Protein AF-A0A2H1WY24-F1 (afdb_monomer_lite)

Organism: Spodoptera frugiperda (NCBI:txid7108)

pLDDT: mean 90.22, std 11.73, range [37.47, 97.81]

InterPro domains:
  IPR025314 Domain of unknown function DUF4219 [PF13961] (14-37)

Radius of gyration: 12.93 Å; chains: 1; bounding box: 34×21×36 Å

Structure (mmCIF, N/CA/C/O backbone):
data_AF-A0A2H1WY24-F1
#
_entry.id   AF-A0A2H1WY24-F1
#
loop_
_atom_site.group_PDB
_atom_site.id
_atom_site.type_symbol
_atom_site.label_atom_id
_atom_site.label_alt_id
_atom_site.label_comp_id
_atom_site.label_asym_id
_atom_site.label_entity_id
_atom_site.label_seq_id
_atom_site.pdbx_PDB_ins_code
_atom_site.Cartn_x
_atom_site.Cartn_y
_atom_site.Cartn_z
_atom_site.occupancy
_atom_site.B_iso_or_equiv
_atom_site.auth_seq_id
_atom_site.auth_comp_id
_atom_site.auth_asym_id
_atom_site.auth_atom_id
_atom_site.pdbx_PDB_model_num
ATOM 1 N N . MET A 1 1 ? 20.097 -1.483 10.929 1.00 37.47 1 MET A N 1
ATOM 2 C CA . MET A 1 1 ? 19.146 -0.686 10.126 1.00 37.47 1 MET A CA 1
ATOM 3 C C . MET A 1 1 ? 18.013 -0.280 11.048 1.00 37.47 1 MET A C 1
ATOM 5 O O . MET A 1 1 ? 17.402 -1.167 11.627 1.00 37.47 1 MET A O 1
ATOM 9 N N . ALA A 1 2 ? 17.807 1.015 11.288 1.00 43.25 2 ALA A N 1
ATOM 10 C CA . ALA A 1 2 ? 16.758 1.467 12.197 1.00 43.25 2 ALA A CA 1
ATOM 11 C C . ALA A 1 2 ? 15.386 1.260 11.540 1.00 43.25 2 ALA A C 1
ATOM 13 O O . ALA A 1 2 ? 15.062 1.912 10.548 1.00 43.25 2 ALA A O 1
ATOM 14 N N . SER A 1 3 ? 14.598 0.334 12.082 1.00 54.69 3 SER A N 1
ATOM 15 C CA . SER A 1 3 ? 13.173 0.213 11.794 1.00 54.69 3 SER A CA 1
ATOM 16 C C . SER A 1 3 ? 12.476 1.471 12.311 1.00 54.69 3 SER A C 1
ATOM 18 O O . SER A 1 3 ? 12.210 1.589 13.507 1.00 54.69 3 SER A O 1
ATOM 20 N N . HIS A 1 4 ? 12.222 2.439 11.433 1.00 60.44 4 HIS A N 1
ATOM 21 C CA . HIS A 1 4 ? 11.400 3.591 11.783 1.00 60.44 4 HIS A CA 1
ATOM 22 C C . HIS A 1 4 ? 9.942 3.124 11.835 1.00 60.44 4 HIS A C 1
ATOM 24 O O . HIS A 1 4 ? 9.309 2.875 10.809 1.00 60.44 4 HIS A O 1
ATOM 30 N N . GLN A 1 5 ? 9.434 2.924 13.051 1.00 68.38 5 GLN A N 1
ATOM 31 C CA . GLN A 1 5 ? 8.046 2.544 13.292 1.00 68.38 5 GLN A CA 1
ATOM 32 C C . GLN A 1 5 ? 7.178 3.805 13.205 1.00 68.38 5 GLN A C 1
ATOM 34 O O . GLN A 1 5 ? 7.006 4.523 14.187 1.00 68.38 5 GLN A O 1
ATOM 39 N N . PHE A 1 6 ? 6.635 4.093 12.023 1.00 81.25 6 PHE A N 1
ATOM 40 C CA . PHE A 1 6 ? 5.600 5.116 11.889 1.00 81.25 6 PHE A CA 1
ATOM 41 C C . PHE A 1 6 ? 4.307 4.608 12.531 1.00 81.25 6 PHE A C 1
ATOM 43 O O . PHE A 1 6 ? 3.834 3.519 12.202 1.00 81.25 6 PHE A O 1
ATOM 50 N N . ASN A 1 7 ? 3.736 5.384 13.450 1.00 86.81 7 ASN A N 1
ATOM 51 C CA . ASN A 1 7 ? 2.432 5.081 14.030 1.00 86.81 7 ASN A CA 1
ATOM 52 C C . ASN A 1 7 ? 1.348 5.778 13.198 1.00 86.81 7 ASN A C 1
ATOM 54 O O . ASN A 1 7 ? 0.938 6.897 13.500 1.00 86.81 7 ASN A O 1
ATOM 58 N N . LEU A 1 8 ? 0.984 5.150 12.079 1.00 93.31 8 LEU A N 1
ATOM 59 C CA . LEU A 1 8 ? -0.008 5.667 11.141 1.00 93.31 8 LEU A CA 1
ATOM 60 C C . LEU A 1 8 ? -1.387 5.112 11.492 1.00 93.31 8 LEU A C 1
ATOM 62 O O . LEU A 1 8 ? -1.555 3.902 11.653 1.00 93.31 8 LEU A O 1
ATOM 66 N N . GLU A 1 9 ? -2.382 5.991 11.576 1.00 95.50 9 GLU A N 1
ATOM 67 C CA . GLU A 1 9 ? -3.769 5.562 11.722 1.00 95.50 9 GLU A CA 1
ATOM 68 C C . GLU A 1 9 ? -4.210 4.798 10.465 1.00 95.50 9 GLU A C 1
ATOM 70 O O . GLU A 1 9 ? -3.919 5.224 9.348 1.00 95.50 9 GLU A O 1
ATOM 75 N N . LYS A 1 10 ? -4.911 3.671 10.632 1.00 97.00 10 LYS A N 1
ATOM 76 C CA . LYS A 1 10 ? -5.450 2.894 9.509 1.00 97.00 10 LYS A CA 1
ATOM 77 C C . LYS A 1 10 ? -6.668 3.570 8.882 1.00 97.00 10 LYS A C 1
ATOM 79 O O . LYS A 1 10 ? -7.413 4.287 9.552 1.00 97.00 10 LYS A O 1
ATOM 84 N N . LEU A 1 11 ? -6.914 3.300 7.601 1.00 97.81 11 LEU A N 1
ATOM 85 C CA . LEU A 1 11 ? -8.108 3.776 6.907 1.00 97.81 11 LEU A CA 1
ATOM 86 C C . LEU A 1 11 ? -9.351 3.100 7.485 1.00 97.81 11 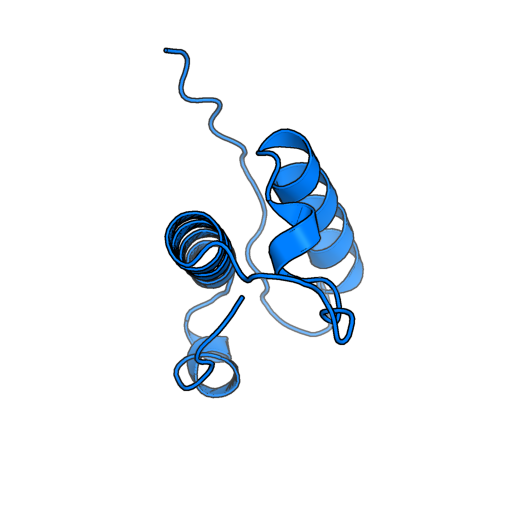LEU A C 1
ATOM 88 O O . LEU A 1 11 ? -9.576 1.909 7.255 1.00 97.81 11 LEU A O 1
ATOM 92 N N . LYS A 1 12 ? -10.169 3.882 8.192 1.00 96.75 12 LYS A N 1
ATOM 93 C CA . LYS A 1 12 ? -11.463 3.447 8.730 1.00 96.75 12 LYS A CA 1
ATOM 94 C C . LYS A 1 12 ? -12.558 3.624 7.689 1.00 96.75 12 LYS A C 1
ATOM 96 O O . LYS A 1 12 ? -13.388 2.735 7.519 1.00 96.75 12 LYS A O 1
ATOM 101 N N . GLY A 1 13 ? -12.518 4.738 6.965 1.00 93.75 13 GLY A N 1
ATOM 102 C CA . GLY A 1 13 ? -13.490 5.088 5.940 1.00 93.75 13 GLY A CA 1
ATOM 103 C C . GLY A 1 13 ? -13.387 6.564 5.577 1.00 93.75 13 GLY A C 1
ATOM 104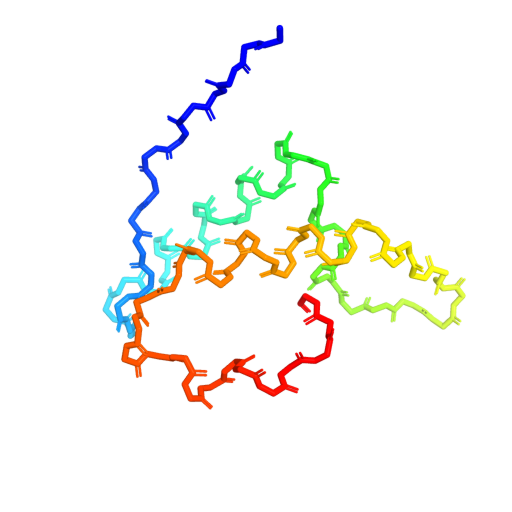 O O . GLY A 1 13 ? -12.329 7.180 5.707 1.00 93.75 13 GLY A O 1
ATOM 105 N N . ARG A 1 14 ? -14.502 7.150 5.136 1.00 94.88 14 ARG A N 1
ATOM 106 C CA . ARG A 1 14 ? -14.553 8.549 4.686 1.00 94.88 14 ARG A CA 1
ATOM 107 C C . ARG A 1 14 ? -14.104 9.546 5.760 1.00 94.88 14 ARG A C 1
ATOM 109 O O . ARG A 1 14 ? -13.457 10.531 5.417 1.00 94.88 14 ARG A O 1
ATOM 116 N N . ASP A 1 15 ? -14.400 9.264 7.026 1.00 96.12 15 ASP A N 1
ATOM 117 C CA . ASP A 1 15 ? -14.177 10.172 8.158 1.00 96.12 15 ASP A CA 1
ATOM 118 C C . ASP A 1 15 ? -12.703 10.535 8.354 1.00 96.12 15 ASP A C 1
ATOM 120 O O . ASP A 1 15 ? -12.388 11.675 8.689 1.00 96.12 15 ASP A O 1
ATOM 124 N N . ASN A 1 16 ? -11.793 9.586 8.107 1.00 97.69 16 ASN A N 1
ATOM 125 C CA . ASN A 1 16 ? -10.354 9.800 8.255 1.00 97.69 16 ASN A CA 1
ATOM 126 C C . ASN A 1 16 ? -9.572 9.720 6.938 1.00 97.69 16 ASN A C 1
ATOM 128 O O . ASN A 1 16 ? -8.346 9.793 6.958 1.00 97.69 16 ASN A O 1
ATOM 132 N N . PHE A 1 17 ? -10.254 9.628 5.791 1.00 96.62 17 PHE A N 1
ATOM 133 C CA . PHE A 1 17 ? -9.605 9.467 4.488 1.00 96.62 17 PHE A CA 1
ATOM 134 C C . PHE A 1 17 ? -8.621 10.597 4.160 1.00 96.62 17 PHE A C 1
ATOM 136 O O . PHE A 1 17 ? -7.535 10.327 3.656 1.00 96.62 17 PHE A O 1
ATOM 143 N N . ALA A 1 18 ? -8.969 11.856 4.452 1.00 97.75 18 ALA A N 1
ATOM 144 C CA . ALA A 1 18 ? -8.104 12.998 4.143 1.00 97.75 18 ALA A CA 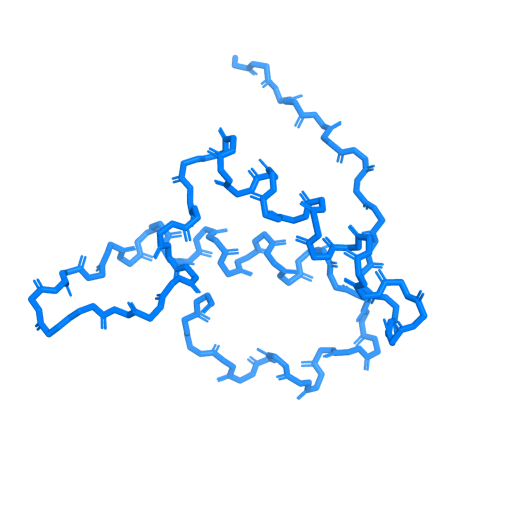1
ATOM 145 C C . ALA A 1 18 ? -6.771 12.937 4.909 1.00 97.75 18 ALA A C 1
ATOM 147 O O . ALA A 1 18 ? -5.704 13.037 4.301 1.00 97.75 18 ALA A O 1
ATOM 148 N N . SER A 1 19 ? -6.836 12.713 6.224 1.00 97.12 19 SER A N 1
ATOM 149 C CA . SER A 1 19 ? -5.656 12.576 7.084 1.00 97.12 19 SER A CA 1
ATOM 150 C C . SER A 1 19 ? -4.855 11.324 6.735 1.00 97.12 19 SER A C 1
ATOM 152 O O . SER A 1 19 ? -3.643 11.405 6.550 1.00 97.12 19 SER A O 1
ATOM 154 N N . TRP A 1 20 ? -5.536 10.188 6.550 1.00 97.31 20 TRP A N 1
ATOM 155 C CA . TRP A 1 20 ? -4.917 8.931 6.134 1.00 97.31 20 TRP A CA 1
ATOM 156 C C . TRP A 1 20 ? -4.147 9.097 4.822 1.00 97.31 20 TRP A C 1
ATOM 158 O O . TRP A 1 20 ? -2.968 8.763 4.753 1.00 97.31 20 TRP A O 1
ATOM 168 N N . LYS A 1 21 ? -4.774 9.689 3.799 1.00 96.62 21 LYS A N 1
ATOM 169 C CA . LYS A 1 21 ? -4.159 9.911 2.485 1.00 96.62 21 LYS A CA 1
ATOM 170 C C . LYS A 1 21 ? -2.891 10.753 2.593 1.00 96.62 21 LYS A C 1
ATOM 172 O O . LYS A 1 21 ? -1.898 10.434 1.943 1.00 96.62 21 LYS A O 1
ATOM 177 N N . PHE A 1 22 ? -2.921 11.816 3.397 1.00 96.69 22 PHE A N 1
ATOM 178 C CA . PHE A 1 22 ? -1.749 12.656 3.632 1.00 96.69 22 PHE A CA 1
ATOM 179 C C . PHE A 1 22 ? -0.615 11.854 4.285 1.00 96.69 22 PHE A C 1
ATOM 181 O O . PHE A 1 22 ? 0.498 11.829 3.765 1.00 96.69 22 PHE A O 1
ATOM 188 N N . SER A 1 23 ? -0.912 11.120 5.359 1.00 96.62 23 SER A N 1
ATOM 189 C CA . SER A 1 23 ? 0.073 10.311 6.078 1.00 96.62 23 SER A CA 1
ATOM 190 C C . SER A 1 23 ? 0.666 9.176 5.239 1.00 96.62 23 SER A C 1
ATOM 192 O O . SER A 1 23 ? 1.879 8.970 5.255 1.00 96.62 23 SER A O 1
ATOM 194 N N . VAL A 1 24 ? -0.163 8.451 4.483 1.00 96.25 24 VAL A N 1
ATOM 195 C CA . VAL A 1 24 ? 0.288 7.366 3.599 1.00 96.25 24 VAL A CA 1
ATOM 196 C C . VAL A 1 24 ? 1.163 7.898 2.474 1.00 96.25 24 VAL A C 1
ATOM 198 O O . VAL A 1 24 ? 2.189 7.289 2.179 1.00 96.25 24 VAL A O 1
ATOM 201 N N . ARG A 1 25 ? 0.815 9.048 1.887 1.00 96.19 25 ARG A N 1
ATOM 202 C CA . ARG A 1 25 ? 1.659 9.692 0.879 1.00 96.19 25 ARG A CA 1
ATOM 203 C C . ARG A 1 25 ? 3.046 10.003 1.437 1.00 96.19 25 ARG A C 1
ATOM 205 O O . ARG A 1 25 ? 4.028 9.536 0.874 1.00 96.19 25 ARG A O 1
ATOM 212 N N . THR A 1 26 ? 3.126 10.711 2.565 1.00 96.12 26 THR A N 1
ATOM 213 C CA . THR A 1 26 ? 4.412 11.049 3.200 1.00 96.12 26 THR A CA 1
ATOM 214 C C . THR A 1 26 ? 5.222 9.801 3.547 1.00 96.12 26 THR A C 1
ATOM 216 O O . THR A 1 26 ? 6.438 9.772 3.375 1.00 96.12 26 THR A O 1
ATOM 219 N N . TYR A 1 27 ? 4.555 8.745 4.010 1.00 96.06 27 TYR A N 1
ATOM 220 C CA . TYR A 1 27 ? 5.203 7.477 4.313 1.00 96.06 27 TYR A CA 1
ATOM 221 C C . TYR A 1 27 ? 5.788 6.788 3.075 1.00 96.06 27 TYR A C 1
ATOM 223 O O . TYR A 1 27 ? 6.923 6.317 3.118 1.00 96.06 27 TYR A O 1
ATOM 231 N N . LEU A 1 28 ? 5.038 6.728 1.973 1.00 95.56 28 LEU A N 1
ATOM 232 C CA . LEU A 1 28 ? 5.520 6.138 0.724 1.00 95.56 28 LEU A CA 1
ATOM 233 C C . LEU A 1 28 ? 6.617 6.991 0.075 1.00 95.56 28 LEU A C 1
ATOM 235 O O . LEU A 1 28 ? 7.553 6.422 -0.471 1.00 95.56 28 LEU A O 1
ATOM 239 N N . GLU A 1 29 ? 6.549 8.322 0.170 1.00 95.38 29 GLU A N 1
ATOM 240 C CA . GLU A 1 29 ? 7.629 9.225 -0.258 1.00 95.38 29 GLU A CA 1
ATOM 241 C C . GLU A 1 29 ? 8.908 8.982 0.568 1.00 95.38 29 GLU A C 1
ATOM 243 O O . GLU A 1 29 ? 9.985 8.840 -0.001 1.00 95.38 29 GLU A O 1
ATOM 248 N N . HIS A 1 30 ? 8.800 8.834 1.896 1.00 94.62 30 HIS A N 1
ATOM 249 C CA . HIS A 1 30 ? 9.939 8.504 2.768 1.00 94.62 30 HIS A CA 1
ATOM 250 C C . HIS A 1 30 ? 10.556 7.131 2.452 1.00 94.62 30 HIS A C 1
ATOM 252 O O . HIS A 1 30 ? 11.760 6.929 2.596 1.00 94.62 30 HIS A O 1
ATOM 258 N N . GLU A 1 31 ? 9.730 6.166 2.053 1.00 93.12 31 GLU A N 1
ATOM 259 C CA . GLU A 1 31 ? 10.167 4.812 1.705 1.00 93.12 31 GLU A CA 1
ATOM 260 C C . GLU A 1 31 ? 10.628 4.666 0.253 1.00 93.12 31 GLU A C 1
ATOM 262 O O . GLU A 1 31 ? 11.002 3.548 -0.116 1.00 93.12 31 GLU A O 1
ATOM 267 N N . ASP A 1 32 ? 10.594 5.750 -0.532 1.00 93.81 32 ASP A N 1
ATOM 268 C CA . ASP A 1 32 ? 10.884 5.746 -1.966 1.00 93.81 32 ASP A CA 1
ATOM 269 C C . ASP A 1 32 ? 9.994 4.715 -2.686 1.00 93.81 32 ASP A C 1
ATOM 271 O O . ASP A 1 32 ? 10.452 3.723 -3.235 1.00 93.81 32 ASP A O 1
ATOM 275 N N . LEU A 1 33 ? 8.677 4.852 -2.524 1.00 95.06 33 LEU A N 1
ATOM 276 C CA . LEU A 1 33 ? 7.657 3.955 -3.087 1.00 95.06 33 LEU A CA 1
ATOM 277 C C . LEU A 1 33 ? 6.463 4.709 -3.681 1.00 95.06 33 LEU A C 1
ATOM 279 O O . LEU A 1 33 ? 5.545 4.079 -4.203 1.00 95.06 33 LEU A O 1
ATOM 283 N N . TRP A 1 34 ? 6.434 6.041 -3.577 1.00 94.19 34 TRP A N 1
ATOM 284 C CA . TRP A 1 34 ? 5.296 6.843 -4.031 1.00 94.19 34 TRP A CA 1
ATOM 285 C C . TRP A 1 34 ? 5.039 6.709 -5.536 1.00 94.19 34 TRP A C 1
ATOM 287 O O . TRP A 1 34 ? 3.887 6.694 -5.956 1.00 94.19 34 TRP A O 1
ATOM 297 N N . GLU A 1 35 ? 6.079 6.526 -6.344 1.00 91.62 35 GLU A N 1
ATOM 298 C CA . GLU A 1 35 ? 5.934 6.299 -7.787 1.00 91.62 35 GLU A CA 1
ATOM 299 C C . GLU A 1 35 ? 5.076 5.068 -8.136 1.00 91.62 35 GLU A C 1
ATOM 301 O O . GLU A 1 35 ? 4.423 5.058 -9.172 1.00 91.62 35 GLU A O 1
ATOM 306 N N . CYS A 1 36 ? 5.018 4.050 -7.264 1.00 92.94 36 CYS A N 1
ATOM 307 C CA . CYS A 1 36 ? 4.302 2.799 -7.530 1.00 92.94 36 CYS A CA 1
ATOM 308 C C . CYS A 1 36 ? 2.779 2.979 -7.507 1.00 92.94 36 CYS A C 1
ATOM 310 O O . CYS A 1 36 ? 2.065 2.140 -8.036 1.00 92.94 36 CYS A O 1
ATOM 312 N N . VAL A 1 37 ? 2.284 4.051 -6.880 1.00 91.25 37 VAL A N 1
ATOM 313 C CA . VAL A 1 37 ? 0.845 4.351 -6.766 1.00 91.25 37 VAL A CA 1
ATOM 314 C C . VAL A 1 37 ? 0.410 5.472 -7.710 1.00 91.25 37 VAL A C 1
ATOM 316 O O . VAL A 1 37 ? -0.740 5.920 -7.673 1.00 91.25 37 VAL A O 1
ATOM 319 N N . GLN A 1 38 ? 1.334 5.979 -8.528 1.00 88.88 38 GLN A N 1
ATOM 320 C CA . GLN A 1 38 ? 1.010 6.941 -9.570 1.00 88.88 38 GLN A CA 1
ATOM 321 C C . GLN A 1 38 ? 0.560 6.203 -10.833 1.00 88.88 38 GLN A C 1
ATOM 323 O O . GLN A 1 38 ? 1.000 5.081 -11.081 1.00 88.88 38 GLN A O 1
ATOM 328 N N . PRO A 1 39 ? -0.321 6.811 -11.647 1.00 83.25 39 PRO A N 1
ATOM 329 C CA . PRO A 1 39 ? -0.648 6.260 -12.952 1.00 83.25 39 PRO A CA 1
ATOM 330 C C . PRO A 1 39 ? 0.644 6.044 -13.757 1.00 83.25 39 PRO A C 1
ATOM 332 O O . PRO A 1 39 ? 1.395 7.011 -13.915 1.00 83.25 39 PRO A O 1
ATOM 335 N N . PRO A 1 40 ? 0.915 4.821 -14.243 1.00 79.44 40 PRO A N 1
ATOM 336 C CA . PRO A 1 40 ? 2.101 4.566 -15.046 1.00 79.44 40 PRO A CA 1
ATOM 337 C C . PRO A 1 40 ? 2.004 5.343 -16.361 1.00 79.44 40 PRO A C 1
ATOM 339 O O . PRO A 1 40 ? 0.928 5.423 -16.965 1.00 79.44 40 PRO A O 1
ATOM 342 N N . SER A 1 41 ? 3.118 5.913 -16.812 1.00 79.81 41 SER A N 1
ATOM 343 C CA . SER A 1 41 ? 3.245 6.378 -18.192 1.00 79.81 41 SER A CA 1
ATOM 344 C C . SER A 1 41 ? 3.435 5.185 -19.138 1.00 79.81 41 SER A C 1
ATOM 346 O O . SER A 1 41 ? 3.781 4.086 -18.704 1.00 79.81 41 SER A O 1
ATOM 348 N N . GLU A 1 42 ? 3.185 5.376 -20.438 1.00 74.44 42 GLU A N 1
ATOM 349 C CA . GLU A 1 42 ? 3.268 4.294 -21.439 1.00 74.44 42 GLU A CA 1
ATOM 350 C C . GLU A 1 42 ? 4.655 3.621 -21.492 1.00 74.44 42 GLU A C 1
ATOM 352 O O . GLU A 1 42 ? 4.754 2.447 -21.852 1.00 74.44 42 GLU A O 1
ATOM 357 N N . ASP A 1 43 ? 5.703 4.332 -21.068 1.00 76.88 43 ASP A N 1
ATOM 358 C CA . ASP A 1 43 ? 7.093 3.871 -21.082 1.00 76.88 43 ASP A CA 1
ATOM 359 C C . ASP A 1 43 ? 7.584 3.323 -19.727 1.00 76.88 43 ASP A C 1
ATOM 361 O O . ASP A 1 43 ? 8.710 2.814 -19.630 1.00 76.88 43 ASP A O 1
ATOM 365 N N . ASP A 1 44 ? 6.767 3.395 -18.670 1.00 77.38 44 ASP A N 1
ATOM 366 C CA . ASP A 1 44 ? 7.199 3.005 -17.329 1.00 77.38 44 ASP A CA 1
ATOM 367 C C . ASP A 1 44 ? 7.288 1.485 -17.178 1.00 77.38 44 ASP A C 1
ATOM 369 O O . ASP A 1 44 ? 6.311 0.735 -17.256 1.00 77.38 44 ASP A O 1
ATOM 373 N N . LYS A 1 45 ? 8.497 1.012 -16.870 1.00 80.12 45 LYS A N 1
ATOM 374 C CA . LYS A 1 45 ? 8.704 -0.360 -16.409 1.00 80.12 45 LYS A CA 1
ATOM 375 C C . LYS A 1 45 ? 8.366 -0.437 -14.927 1.00 80.12 45 LYS A C 1
ATOM 377 O O . LYS A 1 45 ? 9.099 0.091 -14.096 1.00 80.12 45 LYS A O 1
ATOM 382 N N . ILE A 1 46 ? 7.298 -1.158 -14.597 1.00 79.12 46 ILE A N 1
ATOM 383 C CA . ILE A 1 46 ? 6.929 -1.439 -13.207 1.00 79.12 46 ILE A CA 1
ATOM 384 C C . ILE A 1 46 ? 8.006 -2.328 -12.572 1.00 79.12 46 ILE A C 1
ATOM 386 O O . ILE A 1 46 ? 8.201 -3.479 -12.973 1.00 79.12 46 ILE A O 1
ATOM 390 N N . ASP A 1 47 ? 8.684 -1.820 -11.543 1.00 90.56 47 ASP A N 1
ATOM 391 C CA . ASP A 1 47 ? 9.492 -2.658 -10.660 1.00 90.56 47 ASP A CA 1
ATOM 392 C C . ASP A 1 47 ? 8.553 -3.479 -9.767 1.00 90.56 47 ASP A C 1
ATOM 394 O O . ASP A 1 47 ? 8.053 -3.012 -8.742 1.00 90.56 47 ASP A O 1
ATOM 398 N N . LEU A 1 48 ? 8.335 -4.738 -10.157 1.00 91.69 48 LEU A N 1
ATOM 399 C CA . LEU A 1 48 ? 7.453 -5.678 -9.460 1.00 91.69 48 LEU A CA 1
ATOM 400 C C . LEU A 1 48 ? 7.785 -5.827 -7.969 1.00 91.69 48 LEU A C 1
ATOM 402 O O . LEU A 1 48 ? 6.894 -6.066 -7.155 1.00 91.69 48 LEU A O 1
ATOM 406 N N . LYS A 1 49 ? 9.058 -5.701 -7.580 1.00 94.38 49 LYS A N 1
ATOM 407 C CA . LYS A 1 49 ? 9.458 -5.835 -6.176 1.00 94.38 49 LYS A CA 1
ATOM 408 C C . LYS A 1 49 ? 9.033 -4.607 -5.374 1.00 94.38 49 LYS A C 1
ATOM 410 O O . LYS A 1 49 ? 8.593 -4.756 -4.231 1.00 94.38 49 LYS A O 1
ATOM 415 N N . ARG A 1 50 ? 9.172 -3.411 -5.954 1.00 94.69 50 ARG A N 1
ATOM 416 C CA . ARG A 1 50 ? 8.722 -2.150 -5.341 1.00 94.69 50 ARG A CA 1
ATOM 417 C C . ARG A 1 50 ? 7.197 -2.090 -5.281 1.00 94.69 50 ARG A C 1
ATOM 419 O O . ARG A 1 50 ? 6.670 -1.803 -4.209 1.00 94.69 50 ARG A O 1
ATOM 426 N N . ASP A 1 51 ? 6.512 -2.492 -6.349 1.00 94.62 51 ASP A N 1
ATOM 427 C CA . ASP A 1 51 ? 5.046 -2.557 -6.413 1.00 94.62 51 ASP A CA 1
ATOM 428 C C . ASP A 1 51 ? 4.464 -3.487 -5.334 1.00 94.62 51 ASP A C 1
ATOM 430 O O . ASP A 1 51 ? 3.650 -3.064 -4.511 1.00 94.62 51 ASP A O 1
ATOM 434 N N . VAL A 1 52 ? 4.981 -4.718 -5.215 1.00 95.44 52 VAL A N 1
ATOM 435 C CA . VAL A 1 52 ? 4.569 -5.658 -4.154 1.00 95.44 52 VAL A CA 1
ATOM 436 C C . VAL A 1 52 ? 4.807 -5.071 -2.757 1.00 95.44 52 VAL A C 1
ATOM 438 O O . VAL A 1 52 ? 3.969 -5.232 -1.864 1.00 95.44 52 VAL A O 1
ATOM 441 N N . LYS A 1 53 ? 5.929 -4.366 -2.547 1.00 95.94 53 LYS A N 1
ATOM 442 C CA . LYS A 1 53 ? 6.245 -3.717 -1.263 1.00 95.94 53 LYS A CA 1
ATOM 443 C C . LYS A 1 53 ? 5.273 -2.569 -0.957 1.00 95.94 53 LYS A C 1
ATOM 445 O O . LYS A 1 53 ? 4.814 -2.466 0.183 1.00 95.94 53 LYS A O 1
ATOM 450 N N . ALA A 1 54 ? 4.961 -1.726 -1.940 1.00 96.12 54 ALA A N 1
ATOM 451 C CA . ALA A 1 54 ? 4.023 -0.613 -1.807 1.00 96.12 54 ALA A CA 1
ATOM 452 C C . ALA A 1 54 ? 2.603 -1.116 -1.512 1.00 96.12 54 ALA A C 1
ATOM 454 O O . ALA A 1 54 ? 1.998 -0.709 -0.518 1.00 96.12 54 ALA A O 1
ATOM 455 N N . LYS A 1 55 ? 2.127 -2.099 -2.283 1.00 95.88 55 LYS A N 1
ATOM 456 C CA . LYS A 1 55 ? 0.835 -2.759 -2.077 1.00 95.88 55 LYS A CA 1
ATOM 457 C C . LYS A 1 55 ? 0.705 -3.362 -0.678 1.00 95.88 55 LYS A C 1
ATOM 459 O O . LYS A 1 55 ? -0.284 -3.121 0.013 1.00 95.88 55 LYS A O 1
ATOM 464 N N . ALA A 1 56 ? 1.704 -4.123 -0.224 1.00 95.69 56 ALA A N 1
ATOM 465 C CA . ALA A 1 56 ? 1.678 -4.731 1.107 1.00 95.69 56 ALA A CA 1
ATOM 466 C C . ALA A 1 56 ? 1.577 -3.670 2.215 1.00 95.69 56 ALA A C 1
ATOM 468 O O . ALA A 1 56 ? 0.782 -3.812 3.143 1.00 95.69 56 ALA A O 1
ATOM 469 N N . LYS A 1 57 ? 2.338 -2.575 2.096 1.00 95.44 57 LYS A N 1
ATOM 470 C CA . LYS A 1 57 ? 2.265 -1.441 3.025 1.00 95.44 57 LYS A CA 1
ATOM 471 C C . LYS A 1 57 ? 0.880 -0.793 3.034 1.00 95.44 57 LYS A C 1
ATOM 473 O O . LYS A 1 57 ? 0.352 -0.560 4.115 1.00 95.44 57 LYS A O 1
ATOM 478 N N . LEU A 1 58 ? 0.277 -0.546 1.871 1.00 96.12 58 LEU A N 1
ATOM 479 C CA . LEU A 1 58 ? -1.076 0.012 1.776 1.00 96.12 58 LEU A CA 1
ATOM 480 C C . LEU A 1 58 ? -2.110 -0.876 2.473 1.00 96.12 58 LEU A C 1
ATOM 482 O O . LEU A 1 58 ? -2.868 -0.383 3.301 1.00 96.12 58 LEU A O 1
ATOM 486 N N . ILE A 1 59 ? -2.092 -2.187 2.213 1.00 96.25 59 ILE A N 1
ATOM 487 C CA . ILE A 1 59 ? -3.013 -3.151 2.842 1.00 96.25 59 ILE A CA 1
ATOM 488 C C . ILE A 1 59 ? -2.871 -3.144 4.373 1.00 96.25 59 ILE A C 1
ATOM 490 O O . ILE A 1 59 ? -3.871 -3.168 5.092 1.00 96.25 59 ILE A O 1
ATOM 494 N N . LEU A 1 60 ? -1.640 -3.060 4.892 1.00 95.06 60 LEU A N 1
ATOM 495 C CA . LEU A 1 60 ? -1.378 -2.988 6.337 1.00 95.06 60 LEU A CA 1
ATOM 496 C C . LEU A 1 60 ? -1.879 -1.685 6.983 1.00 95.06 60 LEU A C 1
ATOM 498 O O . LEU A 1 60 ? -2.085 -1.646 8.199 1.00 95.06 60 LEU A O 1
ATOM 502 N N . LEU A 1 61 ? -2.105 -0.644 6.180 1.00 96.38 61 LEU A N 1
ATOM 503 C CA . LEU A 1 61 ? -2.622 0.659 6.595 1.00 96.38 61 LEU A CA 1
ATOM 504 C C . LEU A 1 61 ? -4.136 0.796 6.378 1.00 96.38 61 LEU A C 1
ATOM 506 O O . LEU A 1 61 ? -4.672 1.896 6.503 1.00 96.38 61 LEU A O 1
ATOM 510 N N . ILE A 1 62 ? -4.840 -0.298 6.088 1.00 96.88 62 ILE A N 1
ATOM 511 C CA . ILE A 1 62 ? -6.292 -0.333 5.890 1.00 96.88 62 ILE A CA 1
ATOM 512 C C . ILE A 1 62 ? -6.939 -1.201 6.982 1.00 96.88 62 ILE A C 1
ATOM 514 O O . ILE A 1 62 ? -6.404 -2.246 7.361 1.00 96.88 62 ILE A O 1
ATOM 518 N N . GLU A 1 63 ? -8.083 -0.765 7.520 1.00 97.31 63 GLU A N 1
ATOM 519 C CA . GLU A 1 63 ? -8.876 -1.590 8.440 1.00 97.31 63 GLU A CA 1
ATOM 520 C C . GLU A 1 63 ? -9.492 -2.799 7.711 1.00 97.31 63 GLU A C 1
ATO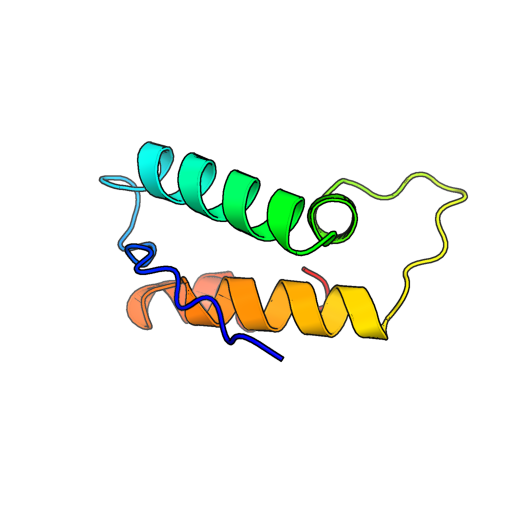M 522 O O . GLU A 1 63 ? -9.962 -2.638 6.582 1.00 97.31 63 GLU A O 1
ATOM 527 N N . PRO A 1 64 ? -9.584 -3.990 8.339 1.00 97.00 64 PRO A N 1
ATOM 528 C CA . PRO A 1 64 ? -10.065 -5.208 7.676 1.00 97.00 64 PRO A CA 1
ATOM 529 C C . PRO A 1 64 ? -11.436 -5.085 7.003 1.00 97.00 64 PRO A C 1
ATOM 531 O O . PRO A 1 64 ? -11.670 -5.688 5.959 1.00 97.00 64 PRO A O 1
ATOM 534 N N . GLN A 1 65 ? -12.328 -4.255 7.554 1.00 95.81 65 GLN A N 1
ATOM 535 C CA . GLN A 1 65 ? -13.653 -3.983 6.981 1.00 95.81 65 GLN A CA 1
ATOM 536 C C . GLN A 1 65 ? -13.603 -3.418 5.550 1.00 95.81 65 GLN A C 1
ATOM 538 O O . GLN A 1 65 ? -14.562 -3.563 4.800 1.00 95.81 65 GLN A O 1
ATOM 543 N N . ASN A 1 66 ? -12.481 -2.809 5.157 1.00 96.44 66 ASN A N 1
ATOM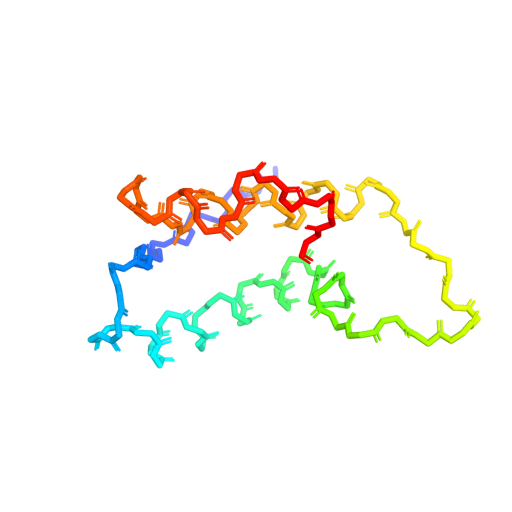 544 C CA . ASN A 1 66 ? -12.279 -2.209 3.842 1.00 96.44 66 ASN A CA 1
ATOM 545 C C . ASN A 1 66 ? -11.542 -3.141 2.857 1.00 96.44 66 ASN A C 1
ATOM 547 O O . ASN A 1 66 ? -11.361 -2.768 1.698 1.00 96.44 66 ASN A O 1
ATOM 551 N N . TYR A 1 67 ? -11.124 -4.350 3.263 1.00 96.19 67 TYR A N 1
ATOM 552 C CA . TYR A 1 67 ? -10.358 -5.263 2.395 1.00 96.19 67 TYR A CA 1
ATOM 553 C C . TYR A 1 67 ? -11.114 -5.686 1.141 1.00 96.19 67 TYR A C 1
ATOM 555 O O . TYR A 1 67 ? -10.498 -5.836 0.089 1.00 96.19 67 TYR A O 1
ATOM 563 N N . VAL A 1 68 ? -12.443 -5.781 1.212 1.00 96.38 68 VAL A N 1
ATOM 564 C CA . VAL A 1 68 ? -13.294 -6.090 0.054 1.00 96.38 68 VAL A CA 1
ATOM 565 C C . VAL A 1 68 ? -13.072 -5.132 -1.126 1.00 96.38 68 VAL A C 1
ATOM 567 O O . VAL A 1 68 ? -13.275 -5.517 -2.271 1.00 96.38 68 VAL A O 1
ATOM 570 N N . HIS A 1 69 ? -12.610 -3.903 -0.873 1.00 94.62 69 HIS A N 1
ATOM 571 C CA . HIS A 1 69 ? -12.357 -2.904 -1.911 1.00 94.62 69 HIS A CA 1
ATOM 572 C C . HIS A 1 69 ? -10.983 -3.029 -2.581 1.00 94.62 69 HIS A C 1
ATOM 574 O O . HIS A 1 69 ? -10.773 -2.416 -3.624 1.00 94.62 69 HIS A O 1
ATOM 580 N N . VAL A 1 70 ? -10.041 -3.769 -1.983 1.00 94.38 70 VAL A N 1
ATOM 581 C CA . VAL A 1 70 ? -8.627 -3.776 -2.408 1.00 94.38 70 VAL A CA 1
ATOM 582 C C . VAL A 1 70 ? -8.006 -5.170 -2.532 1.00 94.38 70 VAL A C 1
ATOM 584 O O . VAL A 1 70 ? -6.924 -5.298 -3.099 1.00 94.38 70 VAL A O 1
ATOM 587 N N . GLN A 1 71 ? -8.655 -6.221 -2.021 1.00 93.94 71 GLN A N 1
ATOM 588 C CA . GLN A 1 71 ? -8.096 -7.581 -1.976 1.00 93.94 71 GLN A CA 1
ATOM 589 C C . GLN A 1 71 ? -7.780 -8.157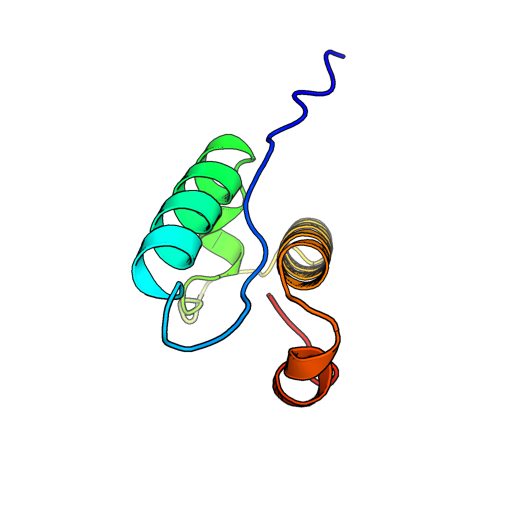 -3.365 1.00 93.94 71 GLN A C 1
ATOM 591 O O . GLN A 1 71 ? -6.818 -8.910 -3.509 1.00 93.94 71 GLN A O 1
ATOM 596 N N . ASP A 1 72 ? -8.537 -7.746 -4.384 1.00 95.06 72 ASP A N 1
ATOM 597 C CA . ASP A 1 72 ? -8.377 -8.209 -5.765 1.00 95.06 72 ASP A CA 1
ATOM 598 C C . ASP A 1 72 ? -7.495 -7.275 -6.617 1.00 95.06 72 ASP A C 1
ATOM 600 O O . ASP A 1 72 ? -7.210 -7.573 -7.782 1.00 95.06 72 ASP A O 1
ATOM 604 N N . CYS A 1 73 ? -7.019 -6.153 -6.055 1.00 93.12 73 CYS A N 1
ATOM 605 C CA . CYS A 1 73 ? -6.083 -5.264 -6.741 1.00 93.12 73 CYS A CA 1
ATOM 606 C C . CYS A 1 73 ? -4.771 -6.002 -7.015 1.00 93.12 73 CYS A C 1
ATOM 608 O O . CYS A 1 73 ? -4.240 -6.698 -6.147 1.00 93.12 73 CYS A O 1
ATOM 610 N N . LYS A 1 74 ? -4.231 -5.864 -8.229 1.00 91.19 74 LYS A N 1
ATOM 611 C CA . LYS A 1 74 ? -2.997 -6.556 -8.638 1.00 91.19 74 LYS A CA 1
ATOM 612 C C . LYS A 1 74 ? -1.748 -5.738 -8.328 1.00 91.19 74 LYS A C 1
ATOM 614 O O . LYS A 1 74 ? -0.779 -6.332 -7.864 1.00 91.19 74 LYS A O 1
ATOM 619 N N . THR A 1 75 ? -1.833 -4.426 -8.505 1.00 90.94 75 THR A N 1
ATOM 620 C CA . THR A 1 75 ? -0.780 -3.434 -8.254 1.00 90.94 75 THR A CA 1
ATOM 621 C C . THR A 1 75 ? -1.065 -2.639 -6.979 1.00 90.94 75 THR A C 1
ATOM 623 O O . THR A 1 75 ? -2.111 -2.848 -6.346 1.00 90.94 75 THR A O 1
ATOM 626 N N . ALA A 1 76 ? -0.121 -1.782 -6.588 1.00 87.75 76 ALA A N 1
ATOM 627 C CA . ALA A 1 76 ? -0.307 -0.788 -5.533 1.00 87.75 76 ALA A CA 1
ATOM 628 C C . ALA A 1 76 ? -1.380 0.263 -5.881 1.00 87.75 76 ALA A C 1
ATOM 630 O O . ALA A 1 76 ? -1.698 0.436 -7.082 1.00 87.75 76 ALA A O 1
#

Sequence (76 aa):
MASHQFNLEKLKGRDNFASWKFSVRTYLEHEDLWECVQPPSEDDKIDLKRDVKAKAKLILLIEPQNYVHVQDCKTA

Foldseek 3Di:
DDPPDDPQAADPDPVCCVVNVVVLCVVCVVVVLNVQPDDDDPPDDDPPVSFVVSLVVNVVRHDPVCCVVPVPPPTD

Secondary structure (DSSP, 8-state):
-------PPPB-SGGGHHHHHHHHHHHHHHTT-GGGGSPPPTT----HHHHHHHHHHHHHTB-GGGGGGTTT-S--